Protein AF-A0A5P8AVN7-F1 (afdb_monomer)

Structure (mmCIF, N/CA/C/O backbone):
data_AF-A0A5P8AVN7-F1
#
_entry.id   AF-A0A5P8AVN7-F1
#
loop_
_atom_site.group_PDB
_atom_site.id
_atom_site.type_symbol
_atom_site.label_atom_id
_atom_site.label_alt_id
_atom_site.label_comp_id
_atom_site.label_asym_id
_atom_site.label_entity_id
_atom_site.label_seq_id
_atom_site.pdbx_PDB_ins_code
_atom_site.Cartn_x
_atom_site.Cartn_y
_atom_site.Cartn_z
_atom_site.occupancy
_atom_site.B_iso_or_equiv
_atom_site.auth_seq_id
_atom_site.auth_comp_id
_atom_site.auth_asym_id
_atom_site.auth_atom_id
_atom_site.pdbx_PDB_model_num
ATOM 1 N N . THR A 1 1 ? -2.253 6.715 -2.516 1.00 61.50 1 THR A N 1
ATOM 2 C CA . THR A 1 1 ? -3.728 6.590 -2.368 1.00 61.50 1 THR A CA 1
ATOM 3 C C . THR A 1 1 ? -4.347 7.944 -2.649 1.00 61.50 1 THR A C 1
ATOM 5 O O . THR A 1 1 ? -3.800 8.927 -2.186 1.00 61.50 1 THR A O 1
ATOM 8 N N . THR A 1 2 ? -5.448 8.045 -3.398 1.00 78.25 2 THR A N 1
ATOM 9 C CA . THR A 1 2 ? -6.067 9.353 -3.729 1.00 78.25 2 THR A CA 1
ATOM 10 C C . THR A 1 2 ? -7.227 9.744 -2.812 1.00 78.25 2 THR A C 1
ATOM 12 O O . THR A 1 2 ? -7.724 10.866 -2.889 1.00 78.25 2 THR A O 1
ATOM 15 N N . LEU A 1 3 ? -7.674 8.826 -1.949 1.00 86.81 3 LEU A N 1
ATOM 16 C CA . LEU A 1 3 ? -8.741 9.077 -0.986 1.00 86.81 3 LEU A CA 1
ATOM 17 C C . LEU A 1 3 ? -8.303 10.142 0.027 1.00 86.81 3 LEU A C 1
ATOM 19 O O . LEU A 1 3 ? -7.194 10.088 0.550 1.00 86.81 3 LEU A O 1
ATOM 23 N N . HIS A 1 4 ? -9.189 11.089 0.322 1.00 91.75 4 HIS A N 1
ATOM 24 C CA . HIS A 1 4 ? -8.942 12.099 1.345 1.00 91.75 4 HIS A CA 1
ATOM 25 C C . HIS A 1 4 ? -9.133 11.504 2.748 1.00 91.75 4 HIS A C 1
ATOM 27 O O . HIS A 1 4 ? -10.039 10.692 2.973 1.00 91.75 4 HIS A O 1
ATOM 33 N N . LYS A 1 5 ? -8.319 11.933 3.718 1.00 93.94 5 LYS A N 1
ATOM 34 C CA . LYS A 1 5 ? -8.334 11.402 5.093 1.00 93.94 5 LYS A CA 1
ATOM 35 C C . LYS A 1 5 ? -9.714 11.520 5.749 1.00 93.94 5 LYS A C 1
ATOM 37 O O . LYS A 1 5 ? -10.192 10.583 6.382 1.00 93.94 5 LYS A O 1
ATOM 42 N N . GLU A 1 6 ? -10.384 12.641 5.542 1.00 95.56 6 GLU A N 1
ATOM 43 C CA . GLU A 1 6 ? -11.701 12.970 6.080 1.00 95.56 6 GLU A CA 1
ATOM 44 C C . GLU A 1 6 ? -12.777 12.049 5.507 1.00 95.56 6 GLU A C 1
ATOM 46 O O . GLU A 1 6 ? -13.637 11.587 6.252 1.00 95.56 6 GLU A O 1
ATOM 51 N N . THR A 1 7 ? -12.702 11.708 4.217 1.00 94.06 7 THR A N 1
ATOM 52 C CA . THR A 1 7 ? -13.629 10.748 3.604 1.00 94.06 7 THR A CA 1
ATOM 53 C C . THR A 1 7 ? -13.526 9.391 4.289 1.00 94.06 7 THR A C 1
ATOM 55 O O . THR A 1 7 ? -14.545 8.788 4.619 1.00 94.06 7 THR A O 1
ATOM 58 N N . LEU A 1 8 ? -12.304 8.936 4.577 1.00 92.81 8 LEU A N 1
ATOM 59 C CA . LEU A 1 8 ? -12.092 7.685 5.295 1.00 92.81 8 LEU A CA 1
ATOM 60 C C . LEU A 1 8 ? -12.645 7.741 6.727 1.00 92.81 8 LEU A C 1
ATOM 62 O O . LEU A 1 8 ? -13.312 6.806 7.166 1.00 92.81 8 LEU A O 1
ATOM 66 N N . ILE A 1 9 ? -12.427 8.846 7.443 1.00 93.50 9 ILE A N 1
ATOM 67 C CA . ILE A 1 9 ? -12.9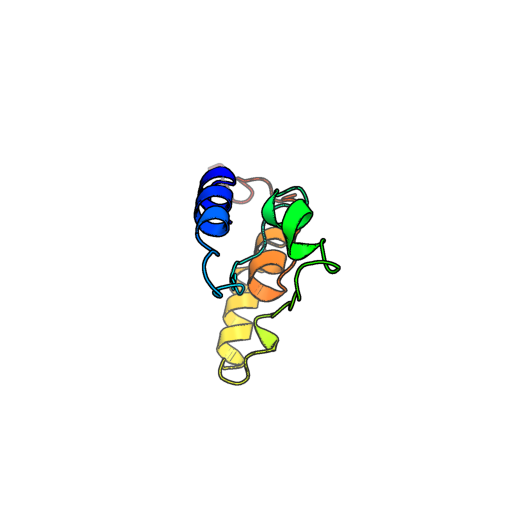88 9.048 8.787 1.00 93.50 9 ILE A CA 1
ATOM 68 C C . ILE A 1 9 ? -14.522 8.972 8.754 1.00 93.50 9 ILE A C 1
ATOM 70 O O . ILE A 1 9 ? -15.127 8.331 9.616 1.00 93.50 9 ILE A O 1
ATOM 74 N N . GLU A 1 10 ? -15.166 9.572 7.751 1.00 93.75 10 GLU A N 1
ATOM 75 C CA . GLU A 1 10 ? -16.618 9.484 7.580 1.00 93.75 10 GLU A CA 1
ATOM 76 C C . GLU A 1 10 ? -17.098 8.05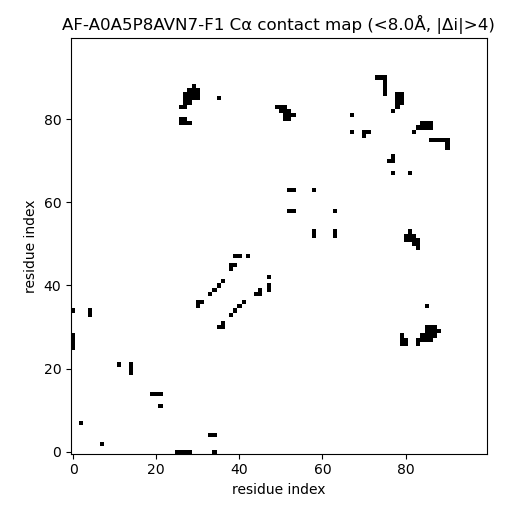9 7.283 1.00 93.75 10 GLU A C 1
ATOM 78 O O . GLU A 1 10 ? -18.129 7.649 7.820 1.00 93.75 10 GLU A O 1
ATOM 83 N N . CYS A 1 11 ? -16.349 7.274 6.503 1.00 91.31 11 CYS A N 1
ATOM 84 C CA . CYS A 1 11 ? -16.639 5.854 6.284 1.00 91.31 11 CYS A CA 1
ATOM 85 C C . CYS A 1 11 ? -16.528 5.044 7.583 1.00 91.31 11 CYS A C 1
ATOM 87 O O . CYS A 1 11 ? -17.443 4.292 7.918 1.00 91.31 11 CYS A O 1
ATOM 89 N N . LEU A 1 12 ? -15.456 5.235 8.357 1.00 91.25 12 LEU A N 1
ATOM 90 C CA . LEU A 1 12 ? -15.238 4.531 9.626 1.00 91.25 12 LEU A CA 1
ATOM 91 C C . LEU A 1 12 ? -16.348 4.820 10.641 1.00 91.25 12 LEU A C 1
ATOM 93 O O . LEU A 1 12 ? -16.798 3.918 11.343 1.00 91.25 12 LEU A O 1
ATOM 97 N N . LYS A 1 13 ? -16.884 6.047 10.662 1.00 90.69 13 LYS A N 1
ATOM 98 C CA . LYS A 1 13 ? -18.051 6.402 11.486 1.00 90.69 13 LYS A CA 1
ATOM 99 C C . LYS A 1 13 ? -19.305 5.594 11.146 1.00 90.69 13 LYS A C 1
ATOM 101 O O . LYS A 1 13 ? -20.245 5.638 11.940 1.00 90.69 13 LYS A O 1
ATOM 106 N N . ARG A 1 14 ? -19.380 4.916 9.994 1.00 89.62 14 ARG A N 1
ATOM 107 C CA . ARG A 1 14 ? -20.524 4.074 9.595 1.00 89.62 14 ARG A CA 1
ATOM 108 C C . ARG A 1 14 ? -20.405 2.627 10.053 1.00 89.62 14 ARG A C 1
ATOM 110 O O . ARG A 1 14 ? -21.417 1.937 10.013 1.00 89.62 14 ARG A O 1
ATOM 117 N N . LEU A 1 15 ? -19.245 2.206 10.559 1.00 89.50 15 LEU A N 1
ATOM 118 C CA . LEU A 1 15 ? -19.049 0.909 11.213 1.00 89.50 15 LEU A CA 1
ATOM 119 C C . LEU A 1 15 ? -19.759 0.898 12.579 1.00 89.50 15 LEU A C 1
ATOM 121 O O . LEU A 1 15 ? -19.152 1.003 13.643 1.00 89.50 15 LEU A O 1
ATOM 125 N N . ARG A 1 16 ? -21.092 0.881 12.539 1.00 83.12 16 ARG A N 1
ATOM 126 C CA . ARG A 1 16 ? -22.000 0.821 13.689 1.00 83.12 16 ARG A CA 1
ATOM 127 C C . ARG A 1 16 ? -22.873 -0.423 13.548 1.00 83.12 16 ARG A C 1
ATOM 129 O O . ARG A 1 16 ? -23.024 -0.959 12.458 1.00 83.12 16 ARG A O 1
ATOM 136 N N . VAL A 1 17 ? -23.507 -0.841 14.644 1.00 71.56 17 VAL A N 1
ATOM 137 C CA . VAL A 1 17 ? -24.516 -1.920 14.641 1.00 71.56 17 VAL A CA 1
ATOM 138 C C . VAL A 1 17 ? -23.940 -3.261 14.154 1.00 71.56 17 VAL A C 1
ATOM 140 O O . VAL A 1 17 ? -24.360 -3.825 13.151 1.00 71.56 17 VAL A O 1
ATOM 143 N N . GLY A 1 18 ? -22.933 -3.778 14.861 1.00 70.50 18 GLY A N 1
ATOM 144 C CA . GLY A 1 18 ? -22.382 -5.118 14.608 1.00 70.50 18 GLY A CA 1
ATOM 145 C C . GLY A 1 18 ? -21.482 -5.243 13.372 1.00 70.50 18 GLY A C 1
ATOM 146 O O . GLY A 1 18 ? -20.710 -6.195 13.300 1.00 70.50 18 GLY A O 1
ATOM 147 N N . GLN A 1 19 ? -21.494 -4.275 12.450 1.00 68.50 19 GLN A N 1
ATOM 148 C CA . GLN A 1 19 ? -20.503 -4.169 11.378 1.00 68.50 19 GLN A CA 1
ATOM 149 C C . GLN A 1 19 ? -19.216 -3.547 11.925 1.00 68.50 19 GLN A C 1
ATOM 151 O O . GLN A 1 19 ? -19.165 -2.352 12.206 1.00 68.50 19 GLN A O 1
ATOM 156 N N . GLN A 1 20 ? -18.189 -4.377 12.105 1.00 76.00 20 GLN A N 1
ATOM 157 C CA . GLN A 1 20 ? -16.905 -3.984 12.706 1.00 76.00 20 GLN A CA 1
ATOM 158 C C . GLN A 1 20 ? -15.721 -4.143 11.746 1.00 76.00 20 GLN A C 1
ATOM 160 O O . GLN A 1 20 ? -14.585 -3.860 12.113 1.00 76.00 20 GLN A O 1
ATOM 165 N N . THR A 1 21 ? -15.971 -4.607 10.522 1.00 87.75 21 THR A N 1
ATOM 166 C CA . THR A 1 21 ? -14.912 -4.928 9.567 1.00 87.75 21 THR A CA 1
ATOM 167 C C . THR A 1 21 ? -14.896 -3.913 8.440 1.00 87.75 21 THR A C 1
ATOM 169 O O . THR A 1 21 ? -15.914 -3.659 7.799 1.00 87.75 21 THR A O 1
ATOM 172 N N . ILE A 1 22 ? -13.713 -3.374 8.179 1.00 91.12 22 ILE A N 1
ATOM 173 C CA . ILE A 1 22 ? -13.396 -2.614 6.979 1.00 91.12 22 ILE A CA 1
ATOM 174 C C . ILE A 1 22 ? -12.197 -3.272 6.309 1.00 91.12 22 ILE A C 1
ATOM 176 O O . ILE A 1 22 ? -11.286 -3.746 6.986 1.00 91.12 22 ILE A O 1
ATOM 180 N N . ILE A 1 23 ? -12.231 -3.335 4.983 1.00 93.94 23 ILE A N 1
ATOM 181 C CA . ILE A 1 23 ? -11.151 -3.883 4.169 1.00 93.94 23 ILE A CA 1
ATOM 182 C C . ILE A 1 23 ? -10.689 -2.769 3.245 1.00 93.94 23 ILE A C 1
ATOM 184 O O . ILE A 1 23 ? -11.507 -2.110 2.601 1.00 93.94 23 ILE A O 1
ATOM 188 N N . PHE A 1 24 ? -9.380 -2.565 3.204 1.00 93.75 24 PHE A N 1
ATOM 189 C CA . PHE A 1 24 ? -8.742 -1.609 2.318 1.00 93.75 24 PHE A CA 1
ATOM 190 C C . PHE A 1 24 ? -7.875 -2.347 1.313 1.00 93.75 24 PHE A C 1
ATOM 192 O O . PHE A 1 24 ? -7.172 -3.286 1.678 1.00 93.75 24 PHE A O 1
ATOM 199 N N . ASP A 1 25 ? -7.892 -1.864 0.079 1.00 95.25 25 ASP A N 1
ATOM 200 C CA . ASP A 1 25 ? -6.929 -2.220 -0.952 1.00 95.25 25 ASP A CA 1
ATOM 201 C C . ASP A 1 25 ? -6.357 -0.925 -1.537 1.00 95.25 25 ASP A C 1
ATOM 203 O O . ASP A 1 25 ? -7.091 0.040 -1.774 1.00 95.25 25 ASP A O 1
ATOM 207 N N . THR A 1 26 ? -5.036 -0.857 -1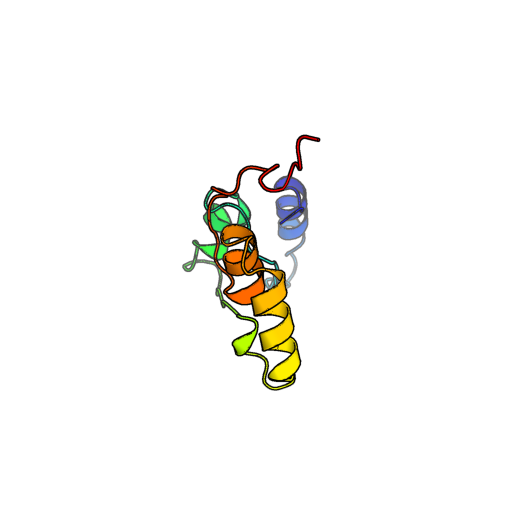.683 1.00 95.31 26 THR A N 1
ATOM 208 C CA . THR A 1 26 ? -4.357 0.319 -2.229 1.00 95.31 26 THR A CA 1
ATOM 209 C C . THR A 1 26 ? -2.972 -0.030 -2.743 1.00 95.31 26 THR A C 1
ATOM 211 O O . THR A 1 26 ? -2.242 -0.815 -2.143 1.00 95.31 26 THR A O 1
ATOM 214 N N . ASN A 1 27 ? -2.554 0.691 -3.780 1.00 95.81 27 ASN A N 1
ATOM 215 C CA . ASN A 1 27 ? -1.152 0.742 -4.170 1.00 95.81 27 ASN A CA 1
ATOM 216 C C . ASN A 1 27 ? -0.360 1.698 -3.253 1.00 95.81 27 ASN A C 1
ATOM 218 O O . ASN A 1 27 ? -0.950 2.654 -2.719 1.00 95.81 27 ASN A O 1
ATOM 222 N N . PRO A 1 28 ? 0.955 1.468 -3.085 1.00 95.50 28 PRO A N 1
ATOM 223 C CA . PRO A 1 28 ? 1.839 2.343 -2.324 1.00 95.50 28 PRO A CA 1
ATOM 224 C C . PRO A 1 28 ? 1.954 3.762 -2.874 1.00 95.50 28 PRO A C 1
ATOM 226 O O . PRO A 1 28 ? 1.751 4.027 -4.059 1.00 95.50 28 PRO A O 1
ATOM 229 N N . ASP A 1 29 ? 2.357 4.667 -1.990 1.00 93.06 29 ASP A N 1
ATOM 230 C CA . ASP A 1 29 ? 2.635 6.071 -2.277 1.00 93.06 29 ASP A CA 1
ATOM 231 C C . ASP A 1 29 ? 3.884 6.530 -1.496 1.00 93.06 29 ASP A C 1
ATOM 233 O O . ASP A 1 29 ? 4.720 5.714 -1.102 1.00 93.06 29 ASP A O 1
ATOM 237 N N . HIS A 1 30 ? 4.024 7.830 -1.249 1.00 93.38 30 HIS A N 1
ATOM 238 C CA . HIS A 1 30 ? 5.059 8.391 -0.386 1.00 93.38 30 HIS A CA 1
ATOM 239 C C . HIS A 1 30 ? 5.040 7.775 1.035 1.00 93.38 30 HIS A C 1
ATOM 241 O O . HIS A 1 30 ? 3.959 7.599 1.602 1.00 93.38 30 HIS A O 1
ATOM 247 N N . PRO A 1 31 ? 6.201 7.498 1.663 1.00 95.62 31 PRO A N 1
ATOM 248 C CA . PRO A 1 31 ? 6.283 6.886 2.998 1.00 95.62 31 PRO A CA 1
ATOM 249 C C . PRO A 1 31 ? 5.577 7.681 4.105 1.00 95.62 31 PRO A C 1
ATOM 251 O O . PRO A 1 31 ? 5.086 7.089 5.062 1.00 95.62 31 PRO A O 1
ATOM 254 N N . GLU A 1 32 ? 5.494 9.005 3.965 1.00 95.00 32 GLU A N 1
ATOM 255 C CA . GLU A 1 32 ? 4.819 9.899 4.923 1.00 95.00 32 GLU A CA 1
ATOM 256 C C . GLU A 1 32 ? 3.312 10.061 4.661 1.00 95.00 32 GLU A C 1
ATOM 258 O O . GLU A 1 32 ? 2.637 10.844 5.326 1.00 95.00 32 GLU A O 1
ATOM 263 N N . HIS A 1 33 ? 2.756 9.356 3.675 1.00 95.06 33 HIS A N 1
ATOM 264 C CA . HIS A 1 33 ? 1.333 9.433 3.376 1.00 95.06 33 HIS A CA 1
ATOM 265 C C . HIS A 1 33 ? 0.499 8.958 4.579 1.00 95.06 33 HIS A C 1
ATOM 267 O O . HIS A 1 33 ? 0.753 7.885 5.128 1.00 95.06 33 HIS A O 1
ATOM 273 N N . TYR A 1 34 ? -0.560 9.699 4.932 1.00 96.12 34 TYR A N 1
ATOM 274 C CA . TYR A 1 34 ? -1.366 9.437 6.137 1.00 96.12 34 TYR A CA 1
ATOM 275 C C . TYR A 1 34 ? -1.881 7.990 6.219 1.00 96.12 34 TYR A C 1
ATOM 277 O O . TYR A 1 34 ? -1.957 7.393 7.287 1.00 96.12 34 TYR A O 1
ATOM 285 N N . PHE A 1 35 ? -2.240 7.400 5.075 1.00 96.44 35 PHE A N 1
ATOM 286 C CA . PHE A 1 35 ? -2.730 6.024 5.031 1.00 96.44 35 PHE A CA 1
ATOM 287 C C . PHE A 1 35 ? -1.649 5.003 5.432 1.00 96.44 35 PHE A C 1
ATOM 289 O O . PHE A 1 35 ? -1.941 4.004 6.089 1.00 96.44 35 PHE A O 1
ATOM 296 N N . LYS A 1 36 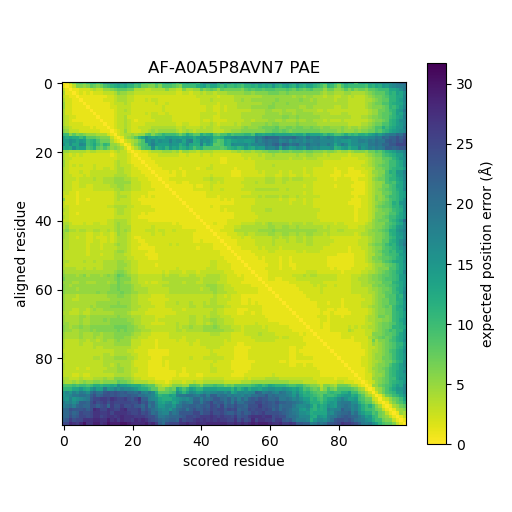? -0.380 5.279 5.103 1.00 96.38 36 LYS A N 1
ATOM 297 C CA . LYS A 1 36 ? 0.756 4.451 5.511 1.00 96.38 36 LYS A CA 1
ATOM 298 C C . LYS A 1 36 ? 1.013 4.578 7.007 1.00 96.38 36 LYS A C 1
ATOM 300 O O . LYS A 1 36 ? 1.111 3.561 7.692 1.00 96.38 36 LYS A O 1
ATOM 305 N N . THR A 1 37 ? 1.101 5.809 7.505 1.00 96.62 37 THR A N 1
ATOM 306 C CA . THR A 1 37 ? 1.461 6.095 8.899 1.00 96.62 37 THR A CA 1
ATOM 307 C C . THR A 1 37 ? 0.363 5.700 9.879 1.00 96.62 37 THR A C 1
ATOM 309 O O . THR A 1 37 ? 0.651 5.043 10.875 1.00 96.62 37 THR A O 1
ATOM 312 N N . ASP A 1 38 ? -0.890 6.047 9.585 1.00 96.12 38 ASP A N 1
ATOM 313 C CA . ASP A 1 38 ? -1.986 5.970 10.557 1.00 96.12 38 ASP A CA 1
ATOM 314 C C . ASP A 1 38 ? -2.695 4.601 10.537 1.00 96.12 38 ASP A C 1
ATOM 316 O O . ASP A 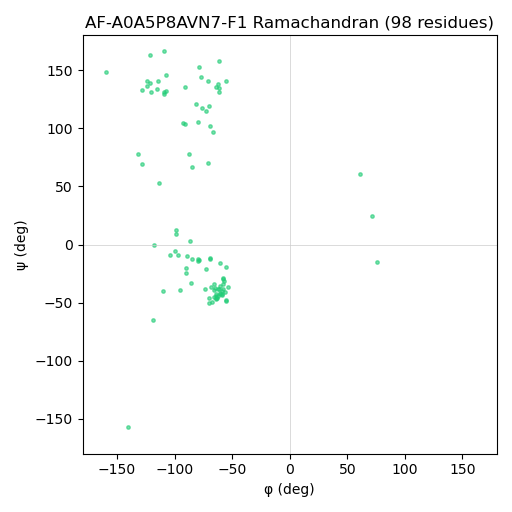1 38 ? -3.298 4.202 11.536 1.00 96.12 38 ASP A O 1
ATOM 320 N N . TYR A 1 39 ? -2.627 3.875 9.410 1.00 95.12 39 TYR A N 1
ATOM 321 C CA . TYR A 1 39 ? -3.363 2.619 9.195 1.00 95.12 39 TYR A CA 1
ATOM 322 C C . TYR A 1 39 ? -2.429 1.434 8.948 1.00 95.12 39 TYR A C 1
ATOM 324 O O . TYR A 1 39 ? -2.349 0.541 9.785 1.00 95.12 39 TYR A O 1
ATOM 332 N N . ILE A 1 40 ? -1.677 1.427 7.843 1.00 96.31 40 ILE A N 1
ATOM 333 C CA . ILE A 1 40 ? -0.843 0.274 7.445 1.00 96.31 40 ILE A CA 1
ATOM 334 C C . ILE A 1 40 ? 0.212 -0.062 8.507 1.00 96.31 40 ILE A C 1
ATOM 336 O O . ILE A 1 40 ? 0.437 -1.237 8.800 1.00 96.31 40 ILE A O 1
ATOM 340 N N . ASN A 1 41 ? 0.856 0.955 9.089 1.00 96.88 41 ASN A N 1
ATOM 341 C CA . ASN A 1 41 ? 1.860 0.776 10.141 1.00 96.88 41 ASN A CA 1
ATOM 342 C C . ASN A 1 41 ? 1.246 0.508 11.528 1.00 96.88 41 ASN A C 1
ATOM 344 O O . ASN A 1 41 ? 1.957 0.076 12.433 1.00 96.88 41 ASN A O 1
ATOM 348 N N . ASN A 1 42 ? -0.058 0.731 11.712 1.00 9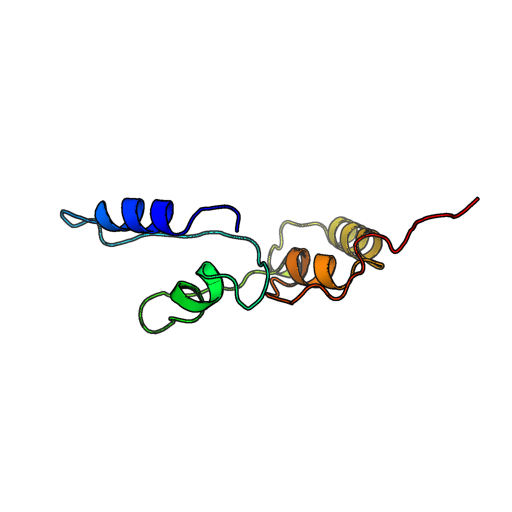6.00 42 ASN A N 1
ATOM 349 C CA . ASN A 1 42 ? -0.766 0.466 12.962 1.00 96.00 42 ASN A CA 1
ATOM 350 C C . ASN A 1 42 ? -1.220 -1.004 13.026 1.00 96.00 42 ASN A C 1
ATOM 352 O O . ASN A 1 42 ? -2.411 -1.327 13.025 1.00 96.00 42 ASN A O 1
ATOM 356 N N . THR A 1 43 ? -0.244 -1.908 13.100 1.00 95.69 43 THR A N 1
ATOM 357 C CA . THR A 1 43 ? -0.469 -3.363 13.105 1.00 95.69 43 THR A CA 1
ATOM 358 C C . THR A 1 43 ? -1.131 -3.886 14.381 1.00 95.69 43 THR A C 1
ATOM 360 O O . THR A 1 43 ? -1.599 -5.020 14.411 1.00 95.69 43 THR A O 1
ATOM 363 N N . GLY A 1 44 ? -1.212 -3.065 15.435 1.00 95.69 44 GLY A N 1
ATOM 364 C CA . GLY A 1 44 ? -1.994 -3.378 16.634 1.00 95.69 44 GLY A CA 1
ATOM 365 C C . GLY A 1 44 ? -3.507 -3.274 16.418 1.00 95.69 44 GLY A C 1
ATOM 366 O O . GLY A 1 44 ? -4.270 -3.874 17.169 1.00 95.69 44 GLY A O 1
ATOM 367 N N . THR A 1 45 ? -3.942 -2.528 15.398 1.00 92.94 45 THR A N 1
ATOM 368 C CA . THR A 1 45 ? -5.363 -2.346 15.056 1.00 92.94 45 THR A CA 1
ATOM 369 C C . THR A 1 45 ? -5.730 -3.056 13.755 1.00 92.94 45 THR A C 1
ATOM 371 O O . THR A 1 45 ? -6.805 -3.644 13.658 1.00 92.94 45 THR A O 1
ATOM 374 N N . TYR A 1 46 ? -4.848 -3.008 12.753 1.00 93.69 46 TYR A N 1
ATOM 375 C CA . TYR A 1 46 ? -5.118 -3.513 11.409 1.00 93.69 46 TYR A CA 1
ATOM 376 C C . TYR A 1 46 ? -4.210 -4.692 11.065 1.00 93.69 46 TYR A C 1
ATOM 378 O O . TYR A 1 46 ? -2.995 -4.633 11.241 1.00 93.69 46 TYR A O 1
ATOM 386 N N . ALA A 1 47 ? -4.798 -5.751 10.511 1.00 95.50 47 ALA A N 1
ATOM 387 C CA . ALA A 1 47 ? -4.027 -6.787 9.842 1.00 95.50 47 ALA A CA 1
ATOM 388 C C . ALA A 1 47 ? -3.589 -6.264 8.466 1.00 95.50 47 ALA A C 1
ATOM 390 O O . ALA A 1 47 ? -4.428 -5.963 7.616 1.00 95.50 47 ALA A O 1
ATOM 391 N N . THR A 1 48 ? -2.279 -6.153 8.262 1.00 95.38 48 THR A N 1
ATOM 392 C CA . THR A 1 48 ? -1.683 -5.626 7.030 1.00 95.38 48 THR A CA 1
ATOM 393 C C . THR A 1 48 ? -1.024 -6.753 6.248 1.00 95.38 48 THR A C 1
ATOM 395 O O . THR A 1 48 ? -0.215 -7.504 6.793 1.00 95.38 48 THR A O 1
ATOM 398 N N . TYR A 1 49 ? -1.321 -6.821 4.954 1.00 95.94 49 TYR A N 1
ATOM 399 C CA . TYR A 1 49 ? -0.722 -7.761 4.013 1.00 95.94 49 TYR A CA 1
ATOM 400 C C . TYR A 1 49 ? -0.114 -6.969 2.859 1.00 95.94 49 TYR A C 1
ATOM 402 O O . TYR A 1 49 ? -0.737 -6.031 2.365 1.00 95.94 49 TYR A O 1
ATOM 410 N N . ASN A 1 50 ? 1.095 -7.338 2.441 1.00 95.81 50 ASN A N 1
ATOM 411 C CA . ASN A 1 50 ? 1.734 -6.759 1.264 1.00 95.81 50 ASN A CA 1
ATOM 412 C C . ASN A 1 50 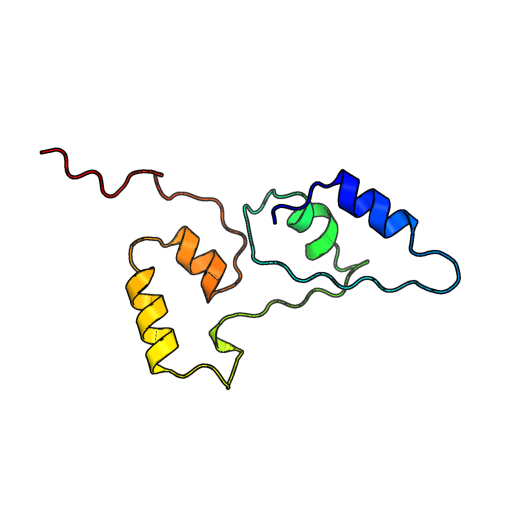? 1.715 -7.798 0.149 1.00 95.81 50 ASN A C 1
ATOM 414 O O . ASN A 1 50 ? 2.088 -8.947 0.380 1.00 95.81 50 ASN A O 1
ATOM 418 N N . PHE A 1 51 ? 1.296 -7.370 -1.036 1.00 97.19 51 PHE A N 1
ATOM 419 C CA . PHE A 1 51 ? 1.305 -8.176 -2.247 1.00 97.19 51 PHE A CA 1
ATOM 420 C C . PHE A 1 51 ? 2.161 -7.479 -3.297 1.00 97.19 51 PHE A C 1
ATOM 422 O O . PHE A 1 51 ? 2.106 -6.259 -3.461 1.00 97.19 51 PHE A O 1
ATOM 429 N N . THR A 1 52 ? 2.942 -8.270 -4.011 1.00 98.00 52 THR A N 1
ATOM 430 C CA . THR A 1 52 ? 3.764 -7.862 -5.143 1.00 98.00 52 THR A CA 1
ATOM 431 C C . THR A 1 52 ? 3.172 -8.417 -6.433 1.00 98.00 52 THR A C 1
ATOM 433 O O . THR A 1 52 ? 2.337 -9.325 -6.428 1.00 98.00 52 THR A O 1
ATOM 436 N N . THR A 1 53 ? 3.641 -7.918 -7.577 1.00 97.31 53 THR A N 1
ATOM 437 C CA . THR A 1 53 ? 3.259 -8.489 -8.883 1.00 97.31 53 THR A CA 1
ATOM 438 C C . THR A 1 53 ? 3.626 -9.977 -8.984 1.00 97.31 53 THR A C 1
ATOM 440 O O . THR A 1 53 ? 2.946 -10.740 -9.667 1.00 97.31 53 THR A O 1
ATOM 443 N N . TYR A 1 54 ? 4.679 -10.401 -8.284 1.00 97.62 54 TYR A N 1
ATOM 444 C CA . TYR A 1 54 ? 5.234 -11.752 -8.358 1.00 97.62 54 TYR A CA 1
ATOM 445 C C . TYR A 1 54 ? 4.448 -12.783 -7.539 1.00 97.62 54 TYR A C 1
ATOM 447 O O . TYR A 1 54 ? 4.620 -13.981 -7.753 1.00 97.62 54 TYR A O 1
ATOM 455 N N . ASP A 1 55 ? 3.559 -12.340 -6.646 1.00 97.81 55 ASP A N 1
ATOM 456 C CA . ASP A 1 55 ? 2.726 -13.231 -5.831 1.00 97.81 55 ASP A CA 1
ATOM 457 C C . ASP A 1 55 ? 1.518 -13.785 -6.599 1.00 97.81 55 ASP A C 1
ATOM 459 O O . ASP A 1 55 ? 0.856 -14.710 -6.129 1.00 97.81 55 ASP A O 1
ATOM 463 N N . ASN A 1 56 ? 1.203 -13.235 -7.779 1.00 97.00 56 ASN A N 1
ATOM 464 C CA . ASN A 1 56 ? 0.062 -13.671 -8.575 1.00 97.00 56 ASN A CA 1
ATOM 465 C C . ASN A 1 56 ? 0.471 -14.755 -9.596 1.00 97.00 56 ASN A C 1
ATOM 467 O O . ASN A 1 56 ? 1.011 -14.422 -10.656 1.00 97.00 56 ASN A O 1
ATOM 471 N N . PRO A 1 57 ? 0.138 -16.041 -9.360 1.00 96.88 57 PRO A N 1
ATOM 472 C CA . PRO A 1 57 ? 0.538 -17.140 -10.241 1.00 96.88 57 PRO A CA 1
ATOM 473 C C . PRO A 1 57 ? -0.173 -17.119 -11.601 1.00 96.88 57 PRO A C 1
ATOM 475 O O . PRO A 1 57 ? 0.197 -17.871 -12.501 1.00 96.88 57 PRO A O 1
ATOM 478 N N . LEU A 1 58 ? -1.211 -16.290 -11.759 1.00 98.19 58 LEU A N 1
ATOM 479 C CA . LEU A 1 58 ? -1.959 -16.153 -13.006 1.00 98.19 58 LEU A CA 1
ATOM 480 C C . LEU A 1 58 ? -1.303 -15.168 -13.978 1.00 98.19 58 LEU A C 1
ATOM 482 O O . LEU A 1 58 ? -1.699 -15.129 -15.142 1.00 98.19 58 LEU A O 1
ATOM 486 N N . ILE A 1 59 ? -0.325 -14.369 -13.532 1.00 96.88 59 ILE A N 1
ATOM 487 C CA . ILE A 1 59 ? 0.373 -13.422 -14.403 1.00 96.88 59 ILE A CA 1
ATOM 488 C C . ILE A 1 59 ? 1.467 -14.167 -15.181 1.00 96.88 59 ILE A C 1
ATOM 490 O O . ILE A 1 59 ? 2.386 -14.725 -14.580 1.00 96.88 59 ILE A O 1
ATOM 494 N N . PRO A 1 60 ? 1.432 -14.157 -16.525 1.00 98.00 60 PRO A N 1
ATOM 495 C CA . PRO A 1 60 ? 2.471 -14.788 -17.325 1.00 98.00 60 PRO A CA 1
ATOM 496 C C . PRO A 1 60 ? 3.856 -14.160 -17.104 1.00 98.00 60 PRO A C 1
ATOM 498 O O . PRO A 1 60 ? 4.015 -12.939 -17.120 1.00 98.00 60 PRO A O 1
ATOM 501 N N . ASN A 1 61 ? 4.897 -14.993 -17.016 1.00 97.44 61 ASN A N 1
ATOM 502 C CA . ASN A 1 61 ? 6.279 -14.528 -16.820 1.00 97.44 61 ASN A CA 1
ATOM 503 C C . ASN A 1 61 ? 6.761 -13.548 -17.905 1.00 97.44 61 ASN A C 1
ATOM 505 O O . ASN A 1 61 ? 7.586 -12.677 -17.634 1.00 97.44 61 ASN A O 1
ATOM 509 N N . ASN A 1 62 ? 6.281 -13.678 -19.145 1.00 97.94 62 ASN A N 1
ATOM 510 C CA . ASN A 1 62 ? 6.617 -12.734 -20.214 1.00 97.94 62 ASN A CA 1
ATOM 511 C C . ASN A 1 62 ? 5.998 -11.350 -19.972 1.00 97.94 62 ASN A C 1
ATOM 513 O O . ASN A 1 62 ? 6.660 -10.353 -20.237 1.00 97.94 62 ASN A O 1
ATOM 517 N N . PHE A 1 63 ? 4.785 -11.284 -19.418 1.00 97.75 63 PHE A N 1
ATOM 518 C CA . PHE A 1 63 ? 4.146 -10.028 -19.042 1.00 97.75 63 PHE A CA 1
ATOM 519 C C . PHE A 1 63 ? 4.931 -9.324 -17.932 1.00 97.75 63 PHE A C 1
ATOM 521 O O . PHE A 1 63 ? 5.234 -8.141 -18.072 1.00 97.75 63 PHE A O 1
ATOM 528 N N . ILE A 1 64 ? 5.345 -10.057 -16.889 1.00 97.88 64 ILE A N 1
ATOM 529 C CA . ILE A 1 64 ? 6.193 -9.521 -15.808 1.00 97.88 64 ILE A CA 1
ATOM 530 C C . ILE A 1 64 ? 7.476 -8.914 -16.389 1.00 97.88 64 ILE A C 1
ATOM 532 O O . ILE A 1 64 ? 7.779 -7.752 -16.126 1.00 97.88 64 ILE A O 1
ATOM 536 N N . LYS A 1 65 ? 8.172 -9.646 -17.270 1.00 97.94 65 LYS A N 1
ATOM 537 C CA . LYS A 1 65 ? 9.381 -9.148 -17.948 1.00 97.94 65 LYS A CA 1
ATOM 538 C C . LYS A 1 65 ? 9.124 -7.879 -18.762 1.00 97.94 65 LYS A C 1
ATOM 540 O O . LYS A 1 65 ? 9.957 -6.977 -18.763 1.00 97.94 65 LYS A O 1
ATOM 545 N N . THR A 1 66 ? 7.987 -7.782 -19.453 1.00 97.88 66 THR A N 1
ATOM 546 C CA . THR A 1 66 ? 7.613 -6.561 -20.181 1.00 97.88 66 THR A CA 1
ATOM 547 C C . THR A 1 66 ? 7.445 -5.375 -19.233 1.00 97.88 66 THR A C 1
ATOM 549 O O . THR A 1 66 ? 7.960 -4.300 -19.530 1.00 97.88 66 THR A O 1
ATOM 552 N N . GLN A 1 67 ? 6.783 -5.558 -18.086 1.00 97.56 67 GLN A N 1
ATOM 553 C CA . GLN A 1 67 ? 6.617 -4.495 -17.087 1.00 97.56 67 GLN A CA 1
ATOM 554 C C . GLN A 1 67 ? 7.963 -4.062 -16.489 1.00 97.56 67 GLN A C 1
ATOM 556 O O . GLN A 1 67 ? 8.250 -2.871 -16.394 1.00 97.56 67 GLN A O 1
ATOM 561 N N . GLU A 1 68 ? 8.831 -5.017 -16.150 1.00 96.88 68 GLU A N 1
ATOM 562 C CA . GLU A 1 68 ? 10.176 -4.731 -15.639 1.00 96.88 68 GLU A CA 1
ATOM 563 C C . GLU A 1 68 ? 11.009 -3.888 -16.610 1.00 96.88 68 GLU A C 1
ATOM 565 O O . GLU A 1 68 ? 11.748 -3.008 -16.168 1.00 96.88 68 GLU A O 1
ATOM 570 N N . GLN A 1 69 ? 10.886 -4.142 -17.917 1.00 96.62 69 GLN A N 1
ATOM 571 C CA . GLN A 1 69 ? 11.557 -3.355 -18.953 1.00 96.62 69 GLN A CA 1
ATOM 572 C C . GLN A 1 69 ? 10.916 -1.983 -19.157 1.00 96.62 69 GLN A C 1
ATOM 574 O O . GLN A 1 69 ? 11.638 -1.007 -19.350 1.00 96.62 69 GLN A O 1
ATOM 579 N N . LEU A 1 70 ? 9.586 -1.889 -19.093 1.00 94.75 70 LEU A N 1
ATOM 580 C CA . LEU A 1 70 ? 8.864 -0.624 -19.239 1.00 94.75 70 LEU A CA 1
ATOM 581 C C . LEU A 1 70 ? 9.243 0.377 -18.139 1.00 94.75 70 LEU A C 1
ATOM 583 O O . LEU A 1 70 ? 9.401 1.563 -18.414 1.00 94.75 70 LEU A O 1
ATOM 587 N N . TYR A 1 71 ? 9.436 -0.103 -16.909 1.00 92.19 71 TYR A N 1
ATOM 588 C CA . TYR A 1 71 ? 9.740 0.735 -15.743 1.00 92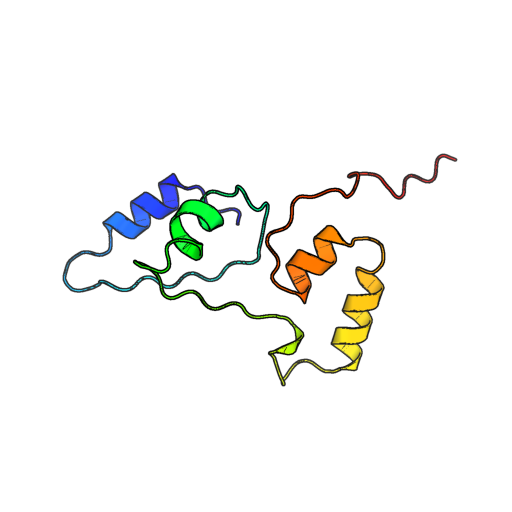.19 71 TYR A CA 1
ATOM 589 C C . TYR A 1 71 ? 11.230 0.785 -15.387 1.00 92.19 71 TYR A C 1
ATOM 591 O O . TYR A 1 71 ? 11.586 1.253 -14.307 1.00 92.19 71 TYR A O 1
ATOM 599 N N . LYS A 1 72 ? 12.118 0.301 -16.266 1.00 90.75 72 LYS A N 1
ATOM 600 C CA . LYS A 1 72 ? 13.560 0.197 -15.980 1.00 90.75 72 LYS A CA 1
ATOM 601 C C . LYS A 1 72 ? 14.205 1.545 -15.624 1.00 90.75 72 LYS A C 1
ATOM 603 O O . LYS A 1 72 ? 15.074 1.583 -14.761 1.00 90.75 72 LYS A O 1
ATOM 608 N N . ASP A 1 73 ? 13.727 2.627 -16.242 1.00 89.69 73 ASP A N 1
ATOM 609 C CA . ASP A 1 73 ? 14.246 3.991 -16.073 1.00 89.69 73 ASP A CA 1
ATOM 610 C C . ASP A 1 73 ? 13.404 4.821 -15.078 1.00 89.69 73 ASP A C 1
ATOM 612 O O . ASP A 1 73 ? 13.580 6.032 -14.966 1.00 89.69 73 ASP A O 1
ATOM 616 N N . GLN A 1 74 ? 12.468 4.182 -14.365 1.00 90.44 74 GLN A N 1
ATOM 617 C CA . GLN A 1 74 ? 11.594 4.801 -13.360 1.00 90.44 74 GLN A CA 1
ATOM 618 C C . GLN A 1 74 ? 11.666 3.994 -12.054 1.00 90.44 74 GLN A C 1
ATOM 620 O O . GLN A 1 74 ? 10.718 3.280 -11.708 1.00 90.44 74 GLN A O 1
ATOM 625 N N . PRO A 1 75 ? 12.805 4.022 -11.339 1.00 90.19 75 PRO A N 1
ATOM 626 C CA . PRO A 1 75 ? 13.051 3.126 -10.213 1.00 90.19 75 PRO A CA 1
ATOM 627 C C . PRO A 1 75 ? 12.049 3.330 -9.071 1.00 90.19 75 PRO A C 1
ATOM 629 O O . PRO A 1 75 ? 11.583 2.343 -8.499 1.00 90.19 75 PRO A O 1
ATOM 632 N N . THR A 1 76 ? 11.645 4.575 -8.784 1.00 91.62 76 THR A N 1
ATOM 633 C CA . THR A 1 76 ? 10.621 4.850 -7.764 1.00 91.62 76 THR A CA 1
ATOM 634 C C . THR A 1 76 ? 9.268 4.275 -8.192 1.00 91.62 76 THR A C 1
ATOM 636 O O . THR A 1 76 ? 8.578 3.634 -7.396 1.00 91.62 76 THR A O 1
ATOM 639 N N . TYR A 1 77 ? 8.878 4.473 -9.455 1.00 91.50 77 TYR A N 1
ATOM 640 C CA . TYR A 1 77 ? 7.619 3.934 -9.972 1.00 91.50 77 TYR A CA 1
ATOM 641 C C . TYR A 1 77 ? 7.618 2.402 -9.942 1.00 91.50 77 TYR A C 1
ATOM 643 O O . TYR A 1 77 ? 6.680 1.801 -9.421 1.00 91.50 77 TYR A O 1
ATOM 651 N N . LYS A 1 78 ? 8.707 1.773 -10.403 1.00 94.25 78 LYS A N 1
ATOM 652 C CA . LYS A 1 78 ? 8.911 0.320 -10.383 1.00 94.25 78 LYS A CA 1
ATOM 653 C C . LYS A 1 78 ? 8.763 -0.261 -8.975 1.00 94.25 78 LYS A C 1
ATOM 655 O O . LYS A 1 78 ? 8.052 -1.249 -8.806 1.00 94.25 78 LYS A O 1
ATOM 660 N N . ALA A 1 79 ? 9.403 0.353 -7.980 1.00 95.31 79 ALA A N 1
ATOM 661 C CA . ALA A 1 79 ? 9.320 -0.060 -6.580 1.00 95.31 79 ALA A CA 1
ATOM 662 C C . ALA A 1 79 ? 7.874 -0.045 -6.056 1.00 95.31 79 ALA A C 1
ATOM 664 O O . ALA A 1 79 ? 7.414 -1.002 -5.434 1.00 95.31 79 ALA A O 1
ATOM 665 N N . ARG A 1 80 ? 7.106 0.997 -6.388 1.00 94.94 80 ARG A N 1
ATOM 666 C CA . ARG A 1 80 ? 5.697 1.100 -5.983 1.00 94.94 80 ARG A CA 1
ATOM 667 C C . ARG A 1 80 ? 4.817 0.056 -6.668 1.00 94.94 80 ARG A C 1
ATOM 669 O O . ARG A 1 80 ? 4.048 -0.617 -5.991 1.00 94.94 80 ARG A O 1
ATOM 676 N N . VAL A 1 81 ? 4.915 -0.080 -7.992 1.00 95.19 81 VAL A N 1
ATOM 677 C CA . VAL A 1 81 ? 3.950 -0.877 -8.774 1.00 95.19 81 VAL A CA 1
ATOM 678 C C . VAL A 1 81 ? 4.278 -2.365 -8.842 1.00 95.19 81 VAL A C 1
ATOM 680 O O . VAL A 1 81 ? 3.359 -3.176 -8.890 1.00 95.19 81 VAL A O 1
ATOM 683 N N . LEU A 1 82 ? 5.561 -2.746 -8.844 1.00 96.94 82 LEU A N 1
ATOM 684 C CA . LEU A 1 82 ? 5.951 -4.159 -8.920 1.00 96.94 82 LEU A CA 1
ATOM 685 C C . LEU A 1 82 ? 6.212 -4.764 -7.543 1.00 96.94 82 LEU A C 1
ATOM 687 O O . LEU A 1 82 ? 5.850 -5.919 -7.320 1.00 96.94 82 LEU A O 1
ATOM 691 N N . LEU A 1 83 ? 6.830 -3.995 -6.641 1.00 97.06 83 LEU A N 1
ATOM 692 C CA . LEU A 1 83 ? 7.330 -4.487 -5.352 1.00 97.06 83 LEU A CA 1
ATOM 693 C C . LEU A 1 83 ? 6.451 -4.094 -4.158 1.00 97.06 83 LEU A C 1
ATOM 695 O O . LEU A 1 83 ? 6.669 -4.596 -3.060 1.00 97.06 83 LEU A O 1
ATOM 699 N N . GLY A 1 84 ? 5.453 -3.226 -4.343 1.00 96.62 84 GLY A N 1
ATOM 700 C CA . GLY A 1 84 ? 4.578 -2.817 -3.245 1.00 96.62 84 GLY A CA 1
ATOM 701 C C . GLY A 1 84 ? 5.264 -1.896 -2.222 1.00 96.62 84 GLY A C 1
ATOM 702 O O . GLY A 1 84 ? 4.841 -1.821 -1.067 1.00 96.62 84 GLY A O 1
ATOM 703 N N . GLU A 1 85 ? 6.311 -1.168 -2.620 1.00 96.25 85 GLU A N 1
ATOM 704 C CA . GLU A 1 85 ? 7.110 -0.356 -1.699 1.00 96.25 85 GLU A CA 1
ATOM 705 C C . GLU A 1 85 ? 6.606 1.090 -1.559 1.00 96.25 85 GLU A C 1
ATOM 707 O O . GLU A 1 85 ? 6.346 1.789 -2.538 1.00 96.25 85 GLU A O 1
ATOM 712 N N . TRP A 1 86 ? 6.540 1.578 -0.317 1.00 96.00 86 TRP A N 1
ATOM 713 C CA . TRP A 1 86 ? 6.211 2.970 0.016 1.00 96.00 86 TRP A CA 1
ATOM 714 C C . TRP A 1 86 ? 7.478 3.834 0.022 1.00 96.00 86 TRP A C 1
ATOM 716 O O . TRP A 1 86 ? 8.037 4.119 1.080 1.00 96.00 86 TRP A O 1
ATOM 726 N N . VAL A 1 87 ? 7.965 4.213 -1.160 1.00 94.12 87 VAL A N 1
ATOM 727 C CA . VAL A 1 87 ? 9.224 4.966 -1.329 1.00 94.12 87 VAL A CA 1
ATOM 728 C C . VAL A 1 87 ? 8.997 6.424 -1.721 1.00 94.12 87 VAL A C 1
ATOM 730 O O . VAL A 1 87 ? 8.052 6.754 -2.445 1.00 94.12 87 VAL A O 1
ATOM 733 N N . ALA A 1 88 ? 9.868 7.316 -1.243 1.00 91.19 88 ALA A N 1
ATOM 734 C CA . ALA A 1 88 ? 9.885 8.714 -1.661 1.00 91.19 88 ALA A CA 1
ATOM 735 C C . ALA A 1 88 ? 10.395 8.831 -3.104 1.00 91.19 88 ALA A C 1
ATOM 737 O O . ALA A 1 88 ? 11.318 8.116 -3.499 1.00 91.19 88 ALA A O 1
ATOM 738 N N . SER A 1 89 ? 9.792 9.730 -3.888 1.00 82.44 89 SER A N 1
ATOM 739 C CA . SER A 1 89 ? 10.240 9.963 -5.261 1.00 82.44 89 SER A CA 1
ATOM 740 C C . SER A 1 89 ? 11.552 10.721 -5.250 1.00 82.44 89 SER A C 1
ATOM 742 O O . SER A 1 89 ? 11.592 11.876 -4.838 1.00 82.44 89 SER A O 1
ATOM 744 N N . HIS A 1 90 ? 12.602 10.070 -5.734 1.00 71.88 90 HIS A N 1
ATOM 745 C CA . HIS A 1 90 ? 13.860 10.728 -6.085 1.00 71.88 90 HIS A CA 1
ATOM 746 C C . HIS A 1 90 ? 13.952 10.972 -7.597 1.00 71.88 90 HIS A C 1
ATOM 748 O O . HIS A 1 90 ? 14.880 11.629 -8.064 1.00 71.88 90 HIS A O 1
ATOM 754 N N . ASP A 1 91 ? 12.975 10.462 -8.353 1.00 63.62 91 ASP A N 1
ATOM 755 C CA . ASP A 1 91 ? 12.884 10.639 -9.793 1.00 63.62 91 ASP A CA 1
ATOM 756 C C . ASP A 1 91 ? 12.540 12.112 -10.064 1.00 63.62 91 ASP A C 1
ATOM 758 O O . ASP A 1 91 ? 11.506 12.622 -9.614 1.00 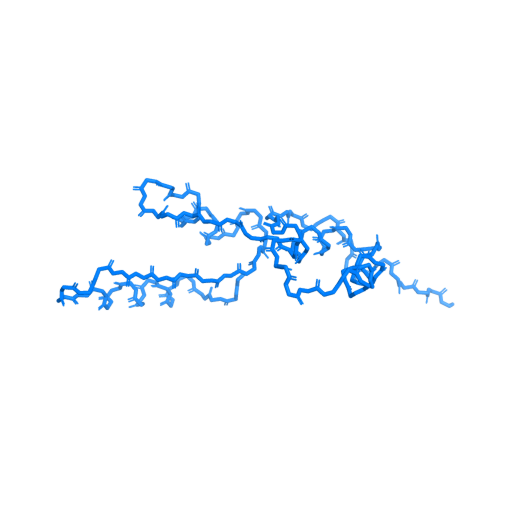63.62 91 ASP A O 1
ATOM 762 N N . THR A 1 92 ? 13.411 12.824 -10.782 1.00 60.72 92 THR A N 1
ATOM 763 C CA . THR A 1 92 ? 13.065 14.134 -11.334 1.00 60.72 92 THR A CA 1
ATOM 764 C C . THR A 1 92 ? 11.901 13.947 -12.304 1.00 60.72 92 THR A C 1
ATOM 766 O O . THR A 1 92 ? 11.943 13.089 -13.181 1.00 60.72 92 THR A O 1
ATOM 769 N N . ILE A 1 93 ? 10.859 14.776 -12.173 1.00 63.16 93 ILE A N 1
ATOM 770 C CA . ILE A 1 93 ? 9.622 14.705 -12.985 1.00 63.16 93 ILE A CA 1
ATOM 771 C C . ILE A 1 93 ? 9.924 14.777 -14.501 1.00 63.16 93 ILE A C 1
ATOM 773 O O . ILE A 1 93 ? 9.127 14.341 -15.327 1.00 63.16 93 ILE A O 1
ATOM 777 N N . PHE A 1 94 ? 11.109 15.276 -14.862 1.00 60.41 94 PHE A N 1
ATOM 778 C CA . PHE A 1 94 ? 11.584 15.445 -16.226 1.00 60.41 94 PHE A CA 1
ATOM 779 C C . PHE A 1 94 ? 13.010 14.895 -16.404 1.00 60.41 94 PHE A C 1
ATOM 781 O O . PHE A 1 94 ? 13.973 15.656 -16.440 1.00 60.41 94 PHE A O 1
ATOM 788 N N . THR A 1 95 ? 13.172 13.578 -16.520 1.00 55.28 95 THR A N 1
ATOM 789 C CA . THR A 1 95 ? 14.457 12.953 -16.907 1.00 55.28 95 THR A CA 1
ATOM 790 C C . THR A 1 95 ? 14.615 12.773 -18.420 1.00 55.28 95 THR A C 1
ATOM 792 O O . THR A 1 95 ? 15.739 12.695 -18.902 1.00 55.28 95 THR A O 1
ATOM 795 N N . ASN A 1 96 ? 13.512 12.779 -19.181 1.00 54.16 96 ASN A N 1
ATOM 796 C CA . ASN A 1 96 ? 13.480 12.608 -20.641 1.00 54.16 96 ASN A CA 1
ATOM 797 C C . ASN A 1 96 ? 13.010 13.882 -21.370 1.00 54.16 96 ASN A C 1
ATOM 799 O O . ASN A 1 96 ? 12.081 13.843 -22.176 1.00 54.16 96 ASN A O 1
ATOM 803 N N . ILE A 1 97 ? 13.631 15.031 -21.094 1.00 54.81 97 ILE A N 1
ATOM 804 C CA . ILE A 1 97 ? 13.521 16.177 -22.007 1.00 54.81 97 ILE A CA 1
ATOM 805 C C . ILE A 1 97 ? 14.679 16.066 -22.995 1.00 54.81 97 ILE A C 1
ATOM 807 O O . ILE A 1 97 ? 15.816 16.388 -22.659 1.00 54.81 97 ILE A O 1
ATOM 811 N N . ASN A 1 98 ? 14.389 15.626 -24.221 1.00 60.34 98 ASN A N 1
ATOM 812 C CA . ASN A 1 98 ? 15.276 15.907 -25.345 1.00 60.34 98 ASN A CA 1
ATOM 813 C C . ASN A 1 98 ? 15.233 17.419 -25.579 1.00 60.34 98 ASN A C 1
ATOM 815 O O . ASN A 1 98 ? 14.297 17.928 -26.195 1.00 60.34 98 ASN A O 1
ATOM 819 N N . LEU A 1 99 ? 16.213 18.138 -25.036 1.00 51.84 99 LEU A N 1
ATOM 820 C CA . LEU A 1 99 ? 16.485 19.510 -25.443 1.00 51.84 99 LEU A CA 1
ATOM 821 C C . LEU A 1 99 ? 17.050 19.429 -26.868 1.00 51.84 99 LEU A C 1
ATOM 823 O O . LEU A 1 99 ? 18.187 19.000 -27.055 1.00 51.84 99 LEU A O 1
ATOM 827 N N . ILE A 1 100 ? 16.196 19.727 -27.850 1.00 54.88 100 ILE A N 1
ATOM 828 C CA . ILE A 1 100 ? 16.576 19.939 -29.255 1.00 54.88 100 ILE A CA 1
ATOM 829 C C . ILE A 1 100 ? 17.325 21.267 -29.357 1.00 54.88 100 ILE A C 1
ATOM 831 O O . ILE A 1 100 ? 16.851 22.241 -28.725 1.00 54.88 100 ILE A O 1
#

Solvent-accessible surface area (backbone atoms only — not comparable to full-atom values): 6487 Å² total; per-residue (Å²): 102,90,76,53,70,66,60,52,53,58,55,57,72,62,56,53,90,90,46,82,82,84,88,87,86,78,67,47,37,50,54,83,37,64,64,44,59,71,44,59,65,33,59,93,82,37,94,72,84,89,67,38,60,83,74,44,87,85,60,54,71,67,58,54,54,50,52,56,61,72,31,62,92,34,61,54,60,36,36,22,71,44,60,47,36,53,53,66,77,80,68,64,98,72,81,84,70,82,83,125

InterPro domains:
  IPR027417 P-loop containing nucleoside triphosphate hydrolase [G3DSA:3.40.50.300] (1-89)

Secondary structure (DSSP, 8-state):
--S-HHHHHHHHTT--TT------------TT-HHIIIIIT-TTT-------GGG-TTS-HHHHHHHHHHTTT-HHHHHHHHH-------S-S-S-----

Sequence (100 aa):
TTLHKETLIECLKRLRVGQQTIIFDTNPDHPEHYFKTDYINNTGTYATYNFTTYDNPLIPNNFIKTQEQLYKDQPTYKARVLLGEWVASHDTIFTNINLI

Foldseek 3Di:
DPDDPVVVVVVCVPCDDPNPDDDDDDFAEACPPCCNVVPQVPVVRDDHDADFPVVDPPDDPVNVVVVCVVCVVPVVVCCRHGVRDNHDDPDDPPPPDPPD

pLDDT: mean 89.16, std 12.46, range [51.84, 98.19]

Nearest PDB structures (foldseek):
  5oea-assembly3_C  TM=9.016E-01  e=6.093E-03  Deep-sea thermophilic phage D6E
  5oeb-assembly6_F  TM=9.039E-01  e=9.924E-03  Deep-sea thermophilic phage D6E
  5oeb-assembly3_C  TM=9.047E-01  e=1.141E-02  Deep-sea thermophilic phage D6E
  5oee-assembly3_C  TM=8.981E-01  e=1.064E-02  Deep-sea thermophilic phage D6E
  5oe8-assembly2_B  TM=9.049E-01  e=1.616E-02  Deep-sea thermophilic phage D6E

Mean predicted aligned error: 5.78 Å

Organism: NCBI:txid47466

Radius of gyration: 17.39 Å; Cα contacts (8 Å, |Δi|>4): 83; chains: 1; bounding box: 41×37×46 Å